Protein AF-A0A388TGK1-F1 (afdb_monomer)

Structure (mmCIF, N/CA/C/O backbone):
data_AF-A0A388TGK1-F1
#
_entry.id   AF-A0A388TGK1-F1
#
loop_
_atom_site.group_PDB
_atom_site.id
_atom_site.type_symbol
_atom_site.label_atom_id
_atom_site.label_alt_id
_atom_site.label_comp_id
_atom_site.label_asym_id
_atom_site.label_entity_id
_atom_site.label_seq_id
_atom_site.pdbx_PDB_ins_code
_atom_site.Cartn_x
_atom_site.Cartn_y
_atom_site.Cartn_z
_atom_site.occupancy
_atom_site.B_iso_or_equiv
_atom_site.auth_seq_id
_atom_site.auth_comp_id
_atom_site.auth_asym_id
_atom_site.auth_atom_id
_atom_sit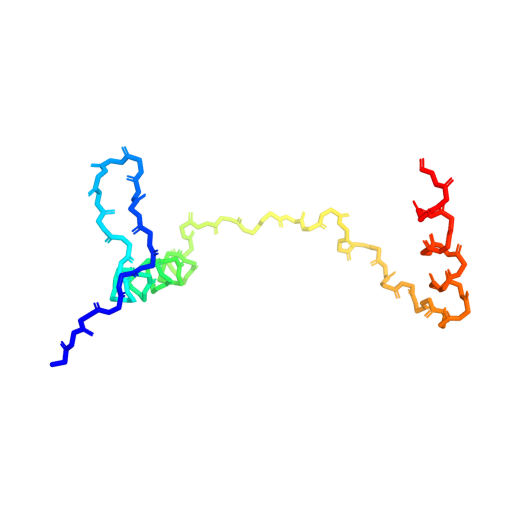e.pdbx_PDB_model_num
ATOM 1 N N . MET A 1 1 ? 3.726 -17.824 22.447 1.00 53.31 1 MET A N 1
ATOM 2 C CA . MET A 1 1 ? 3.533 -16.388 22.155 1.00 53.31 1 MET A CA 1
ATOM 3 C C . MET A 1 1 ? 2.145 -16.236 21.558 1.00 53.31 1 MET A C 1
ATOM 5 O O . MET A 1 1 ? 1.867 -16.967 20.617 1.00 53.31 1 MET A O 1
ATOM 9 N N . LEU A 1 2 ? 1.263 -15.409 22.134 1.00 61.19 2 LEU A N 1
ATOM 10 C CA . LEU A 1 2 ? -0.055 -15.153 21.536 1.00 61.19 2 LEU A CA 1
ATOM 11 C C . LEU A 1 2 ? 0.137 -14.337 20.252 1.00 61.19 2 LEU A C 1
ATOM 13 O O . LEU A 1 2 ? 0.786 -13.291 20.290 1.00 61.19 2 LEU A O 1
ATOM 17 N N . GLU A 1 3 ? -0.397 -14.820 19.131 1.00 68.12 3 GLU A N 1
ATOM 18 C CA . GLU A 1 3 ? -0.461 -14.030 17.901 1.00 68.12 3 GLU A CA 1
ATOM 19 C C . GLU A 1 3 ? -1.360 -12.815 18.137 1.00 68.12 3 GLU A C 1
ATOM 21 O O . GLU A 1 3 ? -2.472 -12.926 18.655 1.00 68.12 3 GLU A O 1
ATOM 26 N N . LYS A 1 4 ? -0.845 -11.633 17.794 1.00 75.94 4 LYS A N 1
ATOM 27 C CA . LYS A 1 4 ? -1.575 -10.380 17.940 1.00 75.94 4 LYS A CA 1
ATOM 28 C C . LYS A 1 4 ? -2.572 -10.264 16.787 1.00 75.94 4 LYS A C 1
ATOM 30 O O . LYS A 1 4 ? -2.172 -10.090 15.633 1.00 75.94 4 LYS A O 1
ATOM 35 N N . THR A 1 5 ? -3.852 -10.390 17.109 1.00 75.25 5 THR A N 1
ATOM 36 C CA . THR A 1 5 ? -4.962 -10.138 16.184 1.00 75.25 5 THR A CA 1
ATOM 37 C C . THR A 1 5 ? -5.343 -8.666 16.277 1.00 75.25 5 THR A C 1
ATOM 39 O O . THR A 1 5 ? -5.514 -8.149 17.381 1.00 75.25 5 THR A O 1
ATOM 42 N N . PHE A 1 6 ? -5.422 -7.985 15.137 1.00 78.75 6 PHE A N 1
ATOM 43 C CA . PHE A 1 6 ? -5.776 -6.568 15.078 1.00 78.75 6 PHE A CA 1
ATOM 44 C C . PHE A 1 6 ? -7.287 -6.398 14.964 1.00 78.75 6 PHE A C 1
ATOM 46 O O . PHE A 1 6 ? -7.900 -5.779 15.825 1.00 78.75 6 PHE A O 1
ATOM 53 N N . GLU A 1 7 ? -7.876 -6.990 13.927 1.00 80.56 7 GLU A N 1
ATOM 54 C CA . GLU A 1 7 ? -9.295 -6.876 13.574 1.00 80.56 7 GLU A CA 1
ATOM 55 C C . GLU A 1 7 ? -9.753 -8.160 12.865 1.00 80.56 7 GLU A C 1
ATOM 57 O O . GLU A 1 7 ? -8.952 -9.068 12.640 1.00 80.56 7 GLU A O 1
ATOM 62 N N . THR A 1 8 ? -11.034 -8.261 12.519 1.00 81.50 8 THR A N 1
ATOM 63 C CA . THR A 1 8 ? -11.587 -9.386 11.747 1.00 81.50 8 THR A CA 1
ATOM 64 C C . THR A 1 8 ? -12.120 -8.824 10.435 1.00 81.50 8 THR A C 1
ATOM 66 O O . THR A 1 8 ? -12.825 -7.820 10.463 1.00 81.50 8 THR A O 1
ATOM 69 N N . LEU A 1 9 ? -11.744 -9.419 9.304 1.00 81.50 9 LEU A N 1
ATOM 70 C CA . LEU A 1 9 ? -12.194 -8.998 7.976 1.00 81.50 9 LEU A CA 1
ATOM 71 C C . LEU A 1 9 ? -13.685 -9.327 7.765 1.00 81.50 9 LEU A C 1
ATOM 73 O O . LEU A 1 9 ? -14.260 -10.127 8.505 1.00 81.50 9 LEU A O 1
ATOM 77 N N . ASP A 1 10 ? -14.295 -8.748 6.726 1.00 82.56 10 ASP A N 1
ATOM 78 C CA . ASP A 1 10 ? -15.719 -8.938 6.388 1.00 82.56 10 ASP A CA 1
ATOM 79 C C . ASP A 1 10 ? -16.094 -10.406 6.106 1.00 82.56 10 ASP A C 1
ATOM 81 O O . ASP A 1 10 ? -17.252 -10.800 6.233 1.00 82.56 10 ASP A O 1
ATOM 85 N N . ASP A 1 11 ? -15.112 -11.231 5.741 1.00 85.06 11 ASP A N 1
ATOM 86 C CA . ASP A 1 11 ? -15.250 -12.671 5.509 1.00 85.06 11 ASP A CA 1
ATOM 87 C C . ASP A 1 11 ? -15.079 -13.517 6.789 1.00 85.06 11 ASP A C 1
ATOM 89 O O . ASP A 1 11 ? -15.125 -14.746 6.738 1.00 85.06 11 ASP A O 1
ATOM 93 N N . GLY A 1 12 ? -14.880 -12.874 7.944 1.00 84.56 12 GLY A N 1
ATOM 94 C CA . GLY A 1 12 ? -14.643 -13.522 9.232 1.00 84.56 12 GLY A CA 1
ATOM 95 C C . GLY A 1 12 ? -13.193 -13.957 9.462 1.00 84.56 12 GLY A C 1
ATOM 96 O O . GLY A 1 12 ? -12.890 -14.522 10.516 1.00 84.56 12 GLY A O 1
ATOM 97 N N . THR A 1 13 ? -12.275 -13.690 8.529 1.00 83.94 13 THR A N 1
ATOM 98 C CA . THR A 1 13 ? -10.862 -14.041 8.693 1.00 83.94 13 THR A CA 1
ATOM 99 C C . THR A 1 13 ? -10.187 -13.089 9.693 1.00 83.94 13 THR A C 1
ATOM 101 O O . THR A 1 13 ? -10.235 -11.869 9.512 1.00 83.94 13 THR A O 1
ATOM 104 N N . PRO A 1 14 ? -9.508 -13.594 10.742 1.00 85.62 14 PRO A N 1
ATOM 105 C CA . PRO A 1 14 ? -8.789 -12.741 11.680 1.00 85.62 14 PRO A CA 1
ATOM 106 C C . PRO A 1 14 ? -7.563 -12.109 11.013 1.00 85.62 14 PRO A C 1
ATOM 108 O O . PRO A 1 14 ? -6.674 -12.794 10.496 1.00 85.62 14 PRO A O 1
ATOM 111 N N . LEU A 1 15 ? -7.485 -10.784 11.073 1.00 85.69 15 LEU A N 1
ATOM 112 C CA . LEU A 1 15 ? -6.351 -10.006 10.606 1.00 85.69 15 LEU A CA 1
ATOM 113 C C . LEU A 1 15 ? -5.211 -10.116 11.626 1.00 85.69 15 LEU A C 1
ATOM 115 O O . LEU A 1 15 ? -5.156 -9.401 12.628 1.00 85.69 15 LEU A O 1
ATOM 119 N N . THR A 1 16 ? -4.292 -11.042 11.369 1.00 89.75 16 THR A N 1
ATOM 120 C CA . THR A 1 16 ? -3.092 -11.265 12.186 1.00 89.75 16 THR A CA 1
ATOM 121 C C . THR A 1 16 ? -1.868 -10.576 11.588 1.00 89.75 16 THR A C 1
ATOM 123 O O . THR A 1 16 ? -1.794 -10.324 10.384 1.00 89.75 16 THR A O 1
ATOM 126 N N . GLU A 1 17 ? -0.843 -10.323 12.407 1.00 87.50 17 GLU A N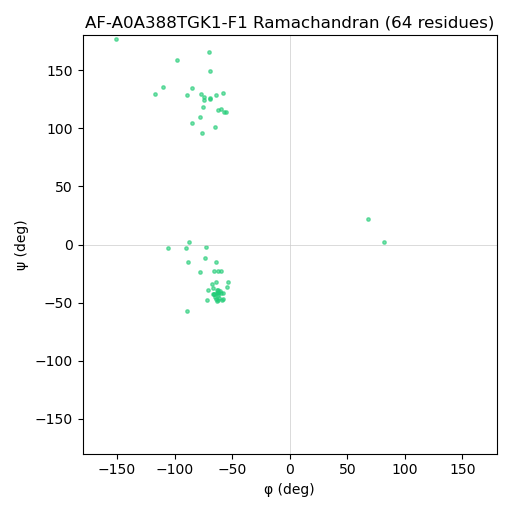 1
ATOM 127 C CA . GLU A 1 17 ? 0.435 -9.756 11.942 1.00 87.50 17 GLU A CA 1
ATOM 128 C C . GLU A 1 17 ? 1.070 -10.576 10.806 1.00 87.50 17 GLU A C 1
ATOM 130 O O . GLU A 1 17 ? 1.642 -10.027 9.863 1.00 87.50 17 GLU A O 1
ATOM 135 N N . LYS A 1 18 ? 0.933 -11.904 10.868 1.00 87.19 18 LYS A N 1
ATOM 136 C CA . LYS A 1 18 ? 1.430 -12.821 9.842 1.00 87.19 18 LYS A CA 1
ATOM 137 C C . LYS A 1 18 ? 0.698 -12.640 8.513 1.00 87.19 18 LYS A C 1
ATOM 139 O O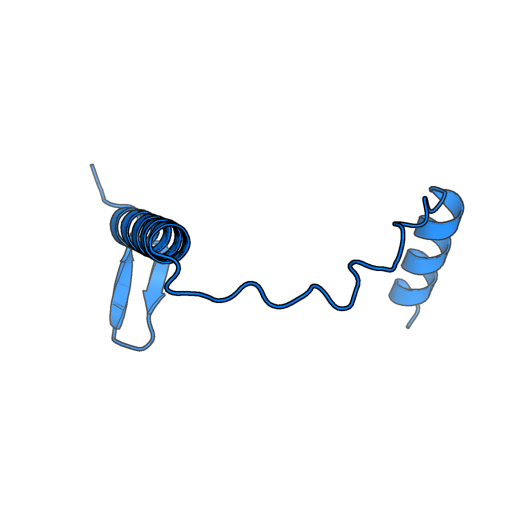 . LYS A 1 18 ? 1.347 -12.632 7.467 1.00 87.19 18 LYS A O 1
ATOM 144 N N . LEU A 1 19 ? -0.626 -12.473 8.551 1.00 86.75 19 LEU A N 1
ATOM 145 C CA . LEU A 1 19 ? -1.430 -12.227 7.356 1.00 86.75 19 LEU A CA 1
ATOM 146 C C . LEU A 1 19 ? -1.066 -10.881 6.722 1.00 86.75 19 LEU A C 1
ATOM 148 O O . LEU A 1 19 ? -0.803 -10.832 5.524 1.00 86.75 19 LEU A O 1
ATOM 152 N N . VAL A 1 20 ? -0.934 -9.825 7.531 1.00 86.31 20 VAL A N 1
ATOM 153 C CA . VAL A 1 20 ? -0.506 -8.498 7.060 1.00 86.31 20 VAL A CA 1
ATOM 154 C C . VAL A 1 20 ? 0.870 -8.569 6.391 1.00 86.31 20 VAL A C 1
ATOM 156 O O . VAL A 1 20 ? 1.032 -8.086 5.272 1.00 86.31 20 VAL A O 1
ATOM 159 N N . LYS A 1 21 ? 1.856 -9.232 7.016 1.00 88.19 21 LYS A N 1
ATOM 160 C CA . LYS A 1 21 ? 3.192 -9.423 6.419 1.00 88.19 21 LYS A CA 1
ATOM 161 C C . LYS A 1 21 ? 3.129 -10.152 5.078 1.00 88.19 21 LYS A C 1
ATOM 163 O O . LYS A 1 21 ? 3.824 -9.758 4.144 1.00 88.19 21 LYS A O 1
ATOM 168 N N . LYS A 1 22 ? 2.290 -11.187 4.971 1.00 89.25 22 LYS A N 1
ATOM 169 C CA . LYS A 1 22 ? 2.087 -11.924 3.720 1.00 89.25 22 LYS A CA 1
AT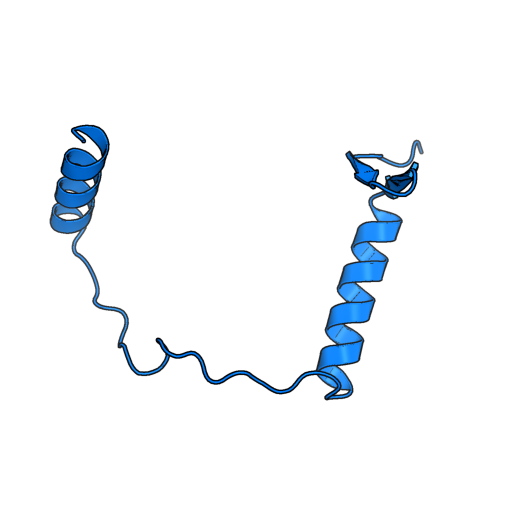OM 170 C C . LYS A 1 22 ? 1.483 -11.0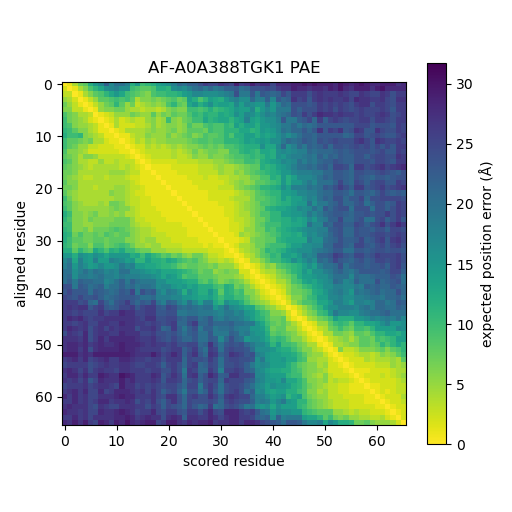29 2.634 1.00 89.25 22 LYS A C 1
ATOM 172 O O . LYS A 1 22 ? 2.036 -10.969 1.544 1.00 89.25 22 LYS A O 1
ATOM 177 N N . MET A 1 23 ? 0.423 -10.283 2.946 1.00 87.31 23 MET A N 1
ATOM 178 C CA . MET A 1 23 ? -0.222 -9.372 1.990 1.00 87.31 23 MET A CA 1
ATOM 179 C C . MET A 1 23 ? 0.746 -8.304 1.472 1.00 87.31 23 MET A C 1
ATOM 181 O O . MET A 1 23 ? 0.778 -8.021 0.278 1.00 87.31 23 MET A O 1
ATOM 185 N N . VAL A 1 24 ? 1.573 -7.739 2.354 1.00 86.62 24 VAL A N 1
ATOM 186 C CA . VAL A 1 24 ? 2.599 -6.758 1.977 1.00 86.62 24 VAL A CA 1
ATOM 187 C C . VAL A 1 24 ? 3.621 -7.372 1.012 1.00 86.62 24 VAL A C 1
ATOM 189 O O . VAL A 1 24 ? 3.928 -6.771 -0.017 1.00 86.62 24 VAL A O 1
ATOM 192 N N . LEU A 1 25 ? 4.121 -8.577 1.304 1.00 89.88 25 LEU A N 1
ATOM 193 C CA . LEU A 1 25 ? 5.052 -9.293 0.425 1.00 89.88 25 LEU A CA 1
ATOM 194 C C . LEU A 1 25 ? 4.432 -9.624 -0.937 1.00 89.88 25 LEU A C 1
ATOM 196 O O . L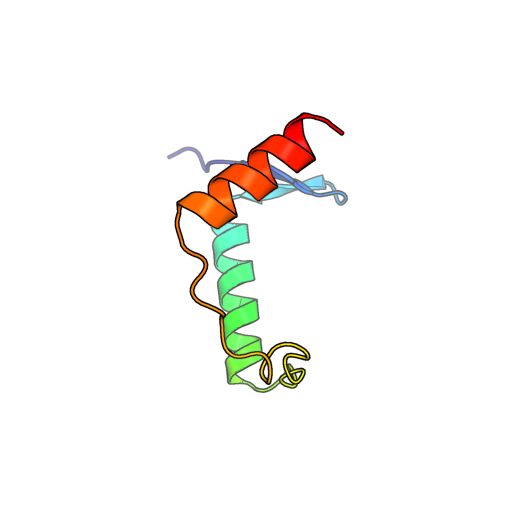EU A 1 25 ? 5.096 -9.455 -1.959 1.00 89.88 25 LEU A O 1
ATOM 200 N N . ASP A 1 26 ? 3.168 -10.046 -0.962 1.00 86.94 26 ASP A N 1
ATOM 201 C CA . ASP A 1 26 ? 2.446 -10.357 -2.197 1.00 86.94 26 ASP A CA 1
ATOM 202 C C . ASP A 1 26 ? 2.322 -9.110 -3.092 1.00 86.94 26 ASP A C 1
ATOM 204 O O . ASP A 1 26 ? 2.580 -9.187 -4.296 1.00 86.94 26 ASP A O 1
ATOM 208 N N . VAL A 1 27 ? 2.026 -7.940 -2.509 1.00 82.38 27 VAL A N 1
ATOM 209 C CA . VAL A 1 27 ? 1.991 -6.657 -3.234 1.00 82.38 27 VAL A CA 1
ATOM 210 C C . VAL A 1 27 ? 3.365 -6.305 -3.805 1.00 82.38 27 VAL A C 1
ATOM 212 O O . VAL A 1 27 ? 3.460 -5.978 -4.989 1.00 82.38 27 VAL A O 1
ATOM 215 N N . TYR A 1 28 ? 4.438 -6.399 -3.011 1.00 83.94 28 TYR A N 1
ATOM 216 C CA . TYR A 1 28 ? 5.792 -6.118 -3.503 1.00 83.94 28 TYR A CA 1
ATOM 217 C C . TYR A 1 28 ? 6.220 -7.085 -4.613 1.00 83.94 28 TYR A C 1
ATOM 219 O O . TYR A 1 28 ? 6.723 -6.641 -5.643 1.00 83.94 28 TYR A O 1
ATOM 227 N N . SER A 1 29 ? 5.953 -8.385 -4.468 1.00 85.19 29 SER A N 1
ATOM 228 C CA . SER A 1 29 ? 6.270 -9.376 -5.503 1.00 85.19 29 SER A CA 1
ATOM 229 C C . SER A 1 29 ? 5.488 -9.128 -6.796 1.00 85.19 29 SER A C 1
ATOM 231 O O . SER A 1 29 ? 6.026 -9.269 -7.894 1.00 85.19 29 SER A O 1
ATOM 233 N N . ALA A 1 30 ? 4.220 -8.731 -6.693 1.00 81.50 30 ALA A N 1
ATOM 234 C CA . ALA A 1 30 ? 3.407 -8.383 -7.850 1.00 81.50 30 ALA A CA 1
ATOM 235 C C . ALA A 1 30 ? 3.895 -7.095 -8.544 1.00 81.50 30 ALA A C 1
ATOM 237 O O . ALA A 1 30 ? 3.859 -7.017 -9.775 1.00 81.50 30 ALA A O 1
ATOM 238 N N . LEU A 1 31 ? 4.413 -6.117 -7.790 1.00 79.69 31 LEU A N 1
ATOM 239 C CA . LEU A 1 31 ? 5.092 -4.943 -8.348 1.00 79.69 31 LEU A CA 1
ATOM 240 C C . LEU A 1 31 ? 6.376 -5.332 -9.099 1.00 79.69 31 LEU A C 1
ATOM 242 O O . LEU A 1 31 ? 6.560 -4.893 -10.232 1.00 79.69 31 LEU A O 1
ATOM 246 N N . GLU A 1 32 ? 7.225 -6.188 -8.520 1.00 79.69 32 GLU A N 1
ATOM 247 C CA . GLU A 1 32 ? 8.462 -6.673 -9.160 1.00 79.69 32 GLU A CA 1
ATOM 248 C C . GLU A 1 32 ? 8.191 -7.464 -10.444 1.00 79.69 32 GLU A C 1
ATOM 250 O O . GLU A 1 32 ? 8.892 -7.304 -11.441 1.00 79.69 32 GLU A O 1
ATOM 255 N N . LYS A 1 33 ? 7.132 -8.281 -10.454 1.00 85.75 33 LYS A N 1
ATOM 256 C CA . LYS A 1 33 ? 6.689 -9.039 -11.635 1.00 85.75 33 LYS A CA 1
ATOM 257 C C . LYS A 1 33 ? 6.026 -8.167 -12.706 1.00 85.75 33 LYS A C 1
ATOM 259 O O . LYS A 1 33 ? 5.616 -8.689 -13.740 1.00 85.75 33 LYS A O 1
ATOM 264 N N . GLY A 1 34 ? 5.881 -6.861 -12.471 1.00 78.31 34 GLY A N 1
ATOM 265 C CA . GLY A 1 34 ? 5.240 -5.938 -13.406 1.00 78.31 34 GLY A CA 1
ATOM 266 C C . GLY A 1 34 ? 3.738 -6.180 -13.577 1.00 78.31 34 GLY A C 1
ATOM 267 O O . GLY A 1 34 ? 3.166 -5.769 -14.586 1.00 78.31 34 GLY A O 1
ATOM 268 N N . ALA A 1 35 ? 3.085 -6.838 -12.610 1.00 78.00 35 ALA A N 1
ATOM 269 C CA . ALA A 1 35 ? 1.649 -7.121 -12.662 1.00 78.00 35 ALA A CA 1
ATOM 270 C C . ALA A 1 35 ? 0.800 -5.839 -12.593 1.00 78.00 35 ALA A C 1
ATOM 272 O O . ALA A 1 35 ? -0.337 -5.815 -13.063 1.00 78.00 35 ALA A O 1
ATOM 273 N N . TYR A 1 36 ? 1.365 -4.756 -12.053 1.00 72.25 36 TYR A N 1
ATOM 274 C CA . TYR A 1 36 ? 0.736 -3.443 -11.999 1.00 72.25 36 TYR A CA 1
ATOM 275 C C . TYR A 1 36 ? 1.442 -2.462 -12.929 1.00 72.25 36 TYR A C 1
ATOM 277 O O . TYR A 1 36 ? 2.668 -2.363 -12.957 1.00 72.25 36 TYR A O 1
ATOM 285 N N . ARG A 1 37 ? 0.651 -1.688 -13.675 1.00 65.25 37 ARG A N 1
ATOM 286 C CA . ARG A 1 37 ? 1.171 -0.587 -14.488 1.00 65.25 37 ARG A CA 1
ATOM 287 C C . ARG A 1 37 ? 1.292 0.666 -13.621 1.00 65.25 37 ARG A C 1
ATOM 289 O O . ARG A 1 37 ? 0.332 0.993 -12.920 1.00 65.25 37 ARG A O 1
ATOM 296 N N . PRO A 1 38 ? 2.411 1.406 -13.685 1.00 63.47 38 PRO A N 1
ATOM 297 C CA . PRO A 1 38 ? 2.514 2.684 -13.003 1.00 63.47 38 PRO A CA 1
ATOM 298 C C . PRO A 1 38 ? 1.474 3.644 -13.587 1.00 63.47 38 PRO A C 1
ATOM 300 O O . PRO A 1 38 ? 1.532 4.014 -14.761 1.00 63.47 38 PRO A O 1
ATOM 303 N N . ILE A 1 39 ? 0.510 4.058 -12.767 1.00 70.19 39 ILE A N 1
ATOM 304 C CA . ILE A 1 39 ? -0.383 5.157 -13.125 1.00 70.19 39 ILE A CA 1
ATOM 305 C C . ILE A 1 39 ? 0.434 6.436 -12.980 1.00 70.19 39 ILE A C 1
ATOM 307 O O . ILE A 1 39 ? 1.031 6.703 -11.936 1.00 70.19 39 ILE A O 1
ATOM 311 N N . LYS A 1 40 ? 0.500 7.228 -14.051 1.00 61.91 40 LYS A N 1
ATOM 312 C CA . LYS A 1 40 ? 1.223 8.498 -14.039 1.00 61.91 40 LYS A CA 1
ATOM 313 C C . LYS A 1 40 ? 0.597 9.389 -12.972 1.00 61.91 40 LYS A C 1
ATOM 315 O O . LYS A 1 40 ? -0.573 9.737 -13.096 1.00 61.91 40 LYS A O 1
ATOM 320 N N . ASN A 1 41 ? 1.366 9.749 -11.943 1.00 70.81 41 ASN A N 1
ATOM 321 C CA . ASN A 1 41 ? 0.883 10.638 -10.891 1.00 70.81 41 ASN A CA 1
ATOM 322 C C . ASN A 1 41 ? 0.367 11.938 -11.547 1.00 70.81 41 ASN A C 1
ATOM 324 O O . ASN A 1 41 ? 1.182 12.669 -12.128 1.00 70.81 41 ASN A O 1
ATOM 328 N N . PRO A 1 42 ? -0.943 12.250 -11.482 1.00 65.81 42 PRO A N 1
ATOM 329 C CA . PRO A 1 42 ? -1.491 13.466 -12.083 1.00 65.81 42 PRO A CA 1
ATOM 330 C C . PRO A 1 42 ? -0.887 14.729 -11.450 1.00 65.81 42 PRO A C 1
ATOM 332 O O . PRO A 1 42 ? -0.787 15.767 -12.101 1.00 65.81 42 PRO A O 1
ATOM 335 N N . HIS A 1 43 ? -0.376 14.617 -10.220 1.00 64.06 43 HIS A N 1
ATOM 336 C CA . HIS A 1 43 ? 0.337 15.672 -9.505 1.00 64.06 43 HIS A CA 1
ATOM 337 C C . HIS A 1 43 ? 1.852 15.662 -9.741 1.00 64.06 43 HIS A C 1
ATOM 339 O O . HIS A 1 43 ? 2.537 16.562 -9.272 1.00 64.06 43 HIS A O 1
ATOM 345 N N . GLY A 1 44 ? 2.405 14.707 -10.498 1.00 61.03 44 GLY A N 1
ATOM 346 C CA . GL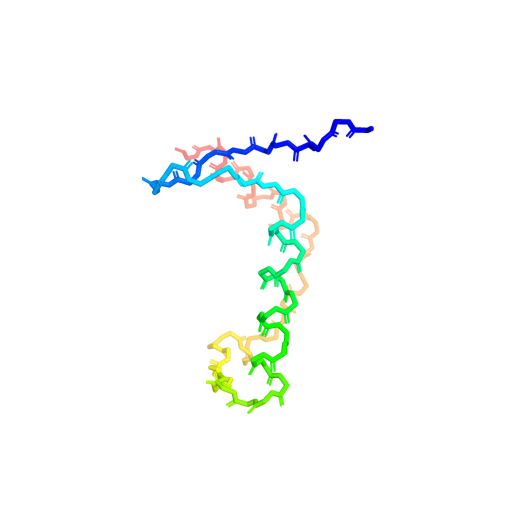Y A 1 44 ? 3.851 14.599 -10.744 1.00 61.03 44 GLY A CA 1
ATOM 347 C C . GLY A 1 44 ? 4.455 15.784 -11.512 1.00 61.03 44 GLY A C 1
ATOM 348 O O . GLY A 1 44 ? 5.669 15.956 -11.523 1.00 61.03 44 GLY A O 1
ATOM 349 N N . LYS A 1 45 ? 3.615 16.622 -12.139 1.00 59.97 45 LYS A N 1
ATOM 350 C CA . LYS A 1 45 ? 4.020 17.895 -12.765 1.00 59.97 45 LYS A CA 1
ATOM 351 C C . LYS A 1 45 ? 3.981 19.087 -11.802 1.00 59.97 45 LYS A C 1
ATOM 353 O O . LYS A 1 45 ? 4.531 20.141 -12.115 1.00 59.97 45 LYS A O 1
ATOM 358 N N . ILE A 1 46 ? 3.317 18.947 -10.657 1.00 61.41 46 ILE A N 1
ATOM 359 C CA . ILE A 1 46 ? 3.191 20.003 -9.659 1.00 61.41 46 ILE A CA 1
ATOM 360 C C . ILE A 1 46 ? 4.438 19.920 -8.787 1.00 61.41 46 ILE A C 1
ATOM 362 O O . ILE A 1 46 ? 4.573 19.024 -7.956 1.00 61.41 46 ILE A O 1
ATOM 366 N N . LYS A 1 47 ? 5.379 20.846 -8.991 1.00 60.59 47 LYS A N 1
ATOM 367 C CA . LYS A 1 47 ? 6.516 20.978 -8.076 1.00 60.59 47 LYS A CA 1
ATOM 368 C C . LYS A 1 47 ? 5.956 21.232 -6.670 1.00 60.59 47 LYS A C 1
ATOM 370 O O . LYS A 1 47 ? 5.109 22.120 -6.538 1.00 60.59 47 LYS A O 1
ATOM 375 N N . PRO A 1 48 ? 6.395 20.496 -5.635 1.00 61.69 48 PRO A N 1
ATOM 376 C CA . PRO A 1 48 ? 5.977 20.778 -4.272 1.00 61.69 48 PRO A CA 1
ATOM 377 C C . PRO A 1 48 ? 6.340 22.228 -3.950 1.00 61.69 48 PRO A C 1
ATOM 379 O O . PRO A 1 48 ? 7.510 22.612 -3.940 1.00 61.69 48 PRO A 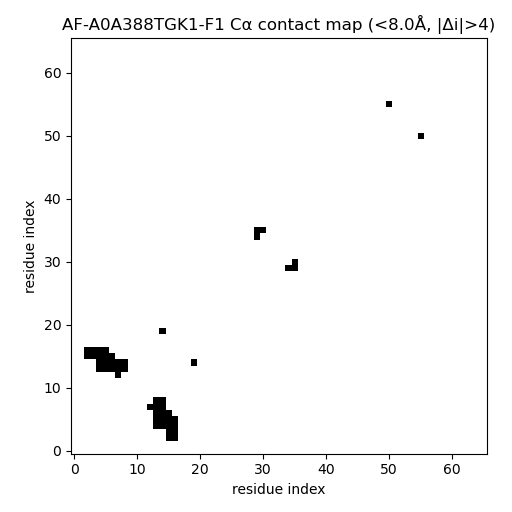O 1
ATOM 382 N N . ILE A 1 49 ? 5.322 23.062 -3.753 1.00 70.12 49 ILE A N 1
ATOM 383 C CA . ILE A 1 49 ? 5.518 24.452 -3.358 1.00 70.12 49 ILE A CA 1
ATOM 384 C C . ILE A 1 49 ? 5.900 24.409 -1.884 1.00 70.12 49 ILE A C 1
ATOM 386 O O . ILE A 1 49 ? 5.113 23.945 -1.060 1.00 70.12 49 ILE A O 1
ATOM 390 N N . LYS A 1 50 ? 7.100 24.881 -1.539 1.00 69.12 50 LYS A N 1
ATOM 391 C CA . LYS A 1 50 ? 7.506 25.026 -0.139 1.00 69.12 50 LYS A CA 1
ATOM 392 C C . LYS A 1 50 ? 6.608 26.079 0.511 1.00 69.12 50 LYS A C 1
ATOM 394 O O . LYS A 1 50 ? 6.782 27.276 0.298 1.00 69.12 50 LYS A O 1
ATOM 399 N N . ILE A 1 51 ? 5.610 25.629 1.263 1.00 72.81 51 ILE A N 1
ATOM 400 C CA . ILE A 1 51 ? 4.732 26.504 2.037 1.00 72.81 51 ILE A CA 1
ATOM 401 C C . ILE A 1 51 ? 5.512 26.927 3.286 1.00 72.81 51 ILE A C 1
ATOM 403 O O . ILE A 1 51 ? 6.094 26.090 3.973 1.00 72.81 51 ILE A O 1
ATOM 407 N N . THR A 1 52 ? 5.568 28.225 3.576 1.00 77.50 52 THR A N 1
ATOM 408 C CA . THR A 1 52 ? 6.133 28.712 4.840 1.00 77.50 52 THR A CA 1
ATOM 409 C C . THR A 1 52 ? 5.211 28.336 6.001 1.00 77.50 52 THR A C 1
ATOM 411 O O . THR A 1 52 ? 3.991 28.297 5.842 1.00 77.50 52 THR A O 1
ATOM 414 N N . ASN A 1 53 ? 5.768 28.102 7.194 1.00 75.25 53 ASN A N 1
ATOM 415 C CA . ASN A 1 53 ? 4.984 27.723 8.381 1.00 75.25 53 ASN A CA 1
ATOM 416 C C . ASN A 1 53 ? 3.833 28.701 8.685 1.00 75.25 53 ASN A C 1
ATOM 418 O O . ASN A 1 53 ? 2.769 28.280 9.126 1.00 75.25 53 ASN A O 1
ATOM 422 N N . GLN A 1 54 ? 4.008 29.990 8.379 1.00 73.50 54 GLN A N 1
ATOM 423 C CA . GLN A 1 54 ? 2.968 31.012 8.524 1.00 73.50 54 GLN A CA 1
ATOM 424 C C . GLN A 1 54 ? 1.752 30.750 7.618 1.00 73.50 54 GLN A C 1
ATOM 426 O O . GLN A 1 54 ? 0.613 30.869 8.058 1.00 73.50 54 GLN A O 1
ATOM 431 N N . LYS A 1 55 ? 1.988 30.339 6.366 1.00 75.31 55 LYS A N 1
ATOM 432 C CA . LYS A 1 55 ? 0.933 30.045 5.386 1.00 75.31 55 LYS A CA 1
ATOM 433 C C . LYS A 1 55 ? 0.268 28.684 5.624 1.00 75.31 55 LYS A C 1
ATOM 435 O O . LYS A 1 55 ? -0.867 28.476 5.206 1.00 75.31 55 LYS A O 1
ATOM 440 N N . LEU A 1 56 ? 0.961 27.760 6.292 1.00 80.75 56 LEU A N 1
ATOM 441 C CA . LEU A 1 56 ? 0.366 26.511 6.766 1.00 80.75 56 LEU A CA 1
ATOM 442 C C . LEU A 1 56 ? -0.583 26.772 7.944 1.00 80.75 56 LEU A C 1
ATOM 444 O O . LEU A 1 56 ? -1.722 26.319 7.907 1.00 80.75 56 LEU A O 1
ATOM 448 N N . ARG A 1 57 ? -0.140 27.554 8.940 1.00 78.25 57 ARG A N 1
ATOM 449 C CA . ARG A 1 57 ? -0.954 27.923 10.111 1.00 78.25 57 ARG A CA 1
ATOM 450 C C . ARG A 1 57 ? -2.244 28.639 9.718 1.00 78.25 57 ARG A C 1
ATOM 452 O O . ARG A 1 57 ? -3.307 28.207 10.139 1.00 78.25 57 ARG A O 1
ATOM 459 N N . SER A 1 58 ? -2.170 29.625 8.823 1.00 78.69 58 SER A N 1
ATOM 460 C CA . SER A 1 58 ? -3.367 30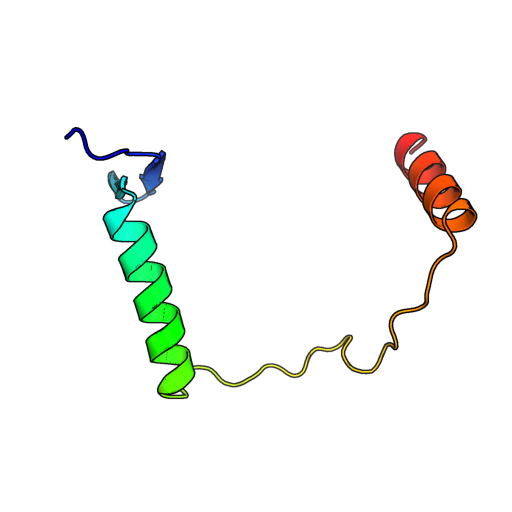.353 8.380 1.00 78.69 58 SER A CA 1
ATOM 461 C C . SER A 1 58 ? -4.378 29.480 7.626 1.00 78.69 58 SER A C 1
ATOM 463 O O . SER A 1 58 ? -5.581 29.704 7.727 1.00 78.69 58 SER A O 1
ATOM 465 N N . ARG A 1 59 ? -3.928 28.458 6.881 1.00 78.00 59 ARG A N 1
ATOM 466 C CA . ARG A 1 59 ? -4.843 27.485 6.255 1.00 78.00 59 ARG A CA 1
ATOM 467 C C . ARG A 1 59 ? -5.488 26.560 7.281 1.00 78.00 59 ARG A C 1
ATOM 469 O O . ARG A 1 59 ? -6.662 26.254 7.129 1.00 78.00 59 ARG A O 1
ATOM 476 N N . LEU A 1 60 ? -4.737 26.125 8.291 1.00 82.44 60 LEU A N 1
ATOM 477 C CA . LEU A 1 60 ? -5.262 25.268 9.355 1.00 82.44 60 LEU A CA 1
ATOM 478 C C . LEU A 1 60 ? -6.294 26.004 10.216 1.00 82.44 60 LEU A C 1
ATOM 480 O O . LEU A 1 60 ? -7.347 25.443 10.487 1.00 82.44 60 LEU A O 1
ATOM 484 N N . GLU A 1 61 ? -6.039 27.265 10.572 1.00 84.38 61 GLU A N 1
ATOM 485 C CA . GLU A 1 61 ? -6.998 28.115 11.296 1.00 84.38 61 GLU A CA 1
ATOM 486 C C . GLU A 1 61 ? -8.295 28.313 10.505 1.00 84.38 61 GLU A C 1
ATOM 488 O O . GLU A 1 61 ? -9.382 28.247 11.074 1.00 84.38 61 GLU A O 1
ATOM 493 N N . LYS A 1 62 ? -8.188 28.492 9.182 1.00 80.38 62 LYS A N 1
ATOM 494 C CA . LYS A 1 62 ? -9.352 28.629 8.304 1.00 80.38 62 LYS A CA 1
ATOM 495 C C . LYS A 1 62 ? -10.192 27.349 8.239 1.00 80.38 62 LYS A C 1
ATOM 497 O O . LYS A 1 62 ? -11.405 27.445 8.315 1.00 80.38 62 LYS A O 1
ATOM 502 N N . ILE A 1 63 ? -9.555 26.179 8.139 1.00 80.38 63 ILE A N 1
ATOM 503 C CA . ILE A 1 63 ? -10.250 24.877 8.149 1.00 80.38 63 ILE A CA 1
ATOM 504 C C . ILE A 1 63 ? -10.887 24.603 9.516 1.00 80.38 63 ILE A C 1
ATOM 506 O O . ILE A 1 63 ? -11.968 24.045 9.578 1.00 80.38 63 ILE A O 1
ATOM 510 N N . ALA A 1 64 ? -10.231 24.992 10.611 1.00 73.31 64 ALA A N 1
ATOM 511 C CA . ALA A 1 64 ? -10.763 24.803 11.961 1.00 73.31 64 ALA A CA 1
ATOM 512 C C . ALA A 1 64 ? -11.923 25.759 12.307 1.00 73.31 64 ALA A C 1
ATOM 514 O O . ALA A 1 64 ? -12.555 25.585 13.346 1.00 73.31 64 ALA A O 1
ATOM 515 N N . SER A 1 65 ? -12.160 26.779 11.475 1.00 73.56 65 SER A N 1
ATOM 516 C CA . SER A 1 65 ? -13.230 27.773 11.644 1.00 73.56 65 SER A CA 1
ATOM 517 C C . SER A 1 65 ? -14.399 27.578 10.663 1.00 73.56 65 SER A C 1
ATOM 519 O O . SER A 1 65 ? -15.356 28.350 10.726 1.00 73.56 65 SER A O 1
ATOM 521 N N . GLU A 1 66 ? -14.302 26.600 9.754 1.00 62.75 66 GLU A N 1
ATOM 522 C CA . GLU A 1 66 ? -15.390 26.098 8.891 1.00 62.75 66 GLU A CA 1
ATOM 523 C C . GLU A 1 66 ? -16.089 24.912 9.570 1.00 62.75 66 GLU A C 1
ATOM 525 O O . GLU A 1 66 ? -17.337 24.857 9.482 1.00 62.75 66 GLU A O 1
#

pLDDT: mean 76.8, std 9.21, range [53.31, 89.88]

Secondary structure (DSSP, 8-state):
----EEEE-TTS-EEEHHHHHHHHHHHHHHHHTT-S-----TTTTS------HHHHHHHHHHHHT-

Mean predicted aligned error: 14.58 Å

Organism: NCBI:txid2218525

Foldseek 3Di:
DDFDFDQADPVRHTRTPVVVVVVVVVVVVCVVVVVDDDDPDPCPPPDPDPDDPVNVVVVVVVVVVD

Sequence (66 aa):
MLEKTFETLDDGTPLTEKLVKKMVLDVYSALEKGAYRPIKNPHGKIKPIKITNQKLRSRLEKIASE

Solvent-accessible surface area (backbone atoms only — not comparable to full-atom values): 4303 Å² total; per-residue (Å²): 132,85,81,61,66,77,52,65,46,99,86,68,50,72,42,28,62,68,54,53,55,48,54,53,52,52,52,52,52,37,53,74,71,55,75,56,77,86,74,77,60,87,58,73,80,58,74,86,75,86,71,52,72,70,64,50,50,57,50,51,55,52,61,76,72,108

Radius of gyration: 20.53 Å; Cα contacts (8 Å, |Δi|>4): 25; chains: 1; bounding box: 24×47×37 Å